Protein AF-A0A3C1Z724-F1 (afdb_monomer_lite)

Radius of gyration: 20.48 Å; chains: 1; bounding box: 39×48×52 Å

Secondary structure (DSSP, 8-state):
-------------PPPPP------PPP---S--S--PPPEEPPP-----------HHHHHHHHHHHHHHHHHHHHHHHHTT-PPPTTEEEEPSEEEEES-TTS-GGG---EEEEE--EEEESSPPPHHHHHHHHHTTSSPPPS--HHHH-GGGTT--

Foldseek 3Di:
DDFDDDDDDDDDDDDDDDDDDDDDDDDPDPDDPDPQDKDKDADDDDDDPDDDPQDPVNVVVVVVVLVVQQVVQQVVCVVVVHDADPQKGKDAWDKDFFFGVPDDPVRDDTGIITIHIHIDGPDDQFLLNVVVCVVVVNDPDDPDCPLNVDPVRRRPD

pLDDT: mean 73.16, std 24.25, range [30.58, 97.56]

Sequence (157 aa):
MARTSVRIETIRISEPAAIASQSAATPRIAETLRDGQPSVARAPAPLLRSNEAAGEEAIDRVNAQLQADQQEAMKRLLDQGLTAPTGMVLIPAGEFLMGMEDGLPDARPQHRLYLSAYWIDQLGVTNGQYRACVDGGSCLPPKVRVAFDDPQLEQRP

Structure (mmCIF, N/CA/C/O backbone):
data_AF-A0A3C1Z724-F1
#
_entry.id   AF-A0A3C1Z724-F1
#
loop_
_atom_site.group_PDB
_atom_site.id
_atom_site.type_symbol
_atom_site.label_atom_id
_atom_site.label_alt_id
_atom_site.label_comp_id
_atom_site.label_asym_id
_atom_site.label_entity_id
_atom_site.label_seq_id
_atom_site.pdbx_PDB_ins_code
_atom_site.Cartn_x
_atom_site.Cartn_y
_atom_site.Cartn_z
_atom_site.occupancy
_atom_site.B_iso_or_equiv
_atom_site.auth_seq_id
_atom_site.auth_comp_id
_atom_site.auth_asym_id
_atom_site.auth_atom_id
_atom_site.pdbx_PDB_model_num
ATOM 1 N N . MET A 1 1 ? 7.170 21.548 26.707 1.00 40.53 1 MET A N 1
ATOM 2 C CA . MET A 1 1 ? 6.603 21.329 25.359 1.00 40.53 1 MET A CA 1
ATOM 3 C C . MET A 1 1 ? 7.359 20.166 24.748 1.00 40.53 1 MET A C 1
ATOM 5 O O . MET A 1 1 ? 8.548 20.317 24.512 1.00 40.53 1 MET A O 1
ATOM 9 N N . ALA A 1 2 ? 6.731 19.003 24.595 1.00 35.31 2 ALA A N 1
ATOM 10 C CA . ALA A 1 2 ? 7.375 17.823 24.021 1.00 35.31 2 ALA A CA 1
ATOM 11 C C . ALA A 1 2 ? 6.496 17.295 22.882 1.00 35.31 2 ALA A C 1
ATOM 13 O O . ALA A 1 2 ? 5.287 17.145 23.051 1.00 35.31 2 ALA A O 1
ATOM 14 N N . ARG A 1 3 ? 7.104 17.117 21.706 1.00 37.25 3 ARG A N 1
ATOM 15 C CA . ARG A 1 3 ? 6.475 16.599 20.486 1.00 37.25 3 ARG A CA 1
ATOM 16 C C . ARG A 1 3 ? 6.374 15.077 20.594 1.00 37.25 3 ARG A C 1
ATOM 18 O O . ARG A 1 3 ? 7.321 14.447 21.052 1.00 37.25 3 ARG A O 1
ATOM 25 N N . THR A 1 4 ? 5.226 14.514 20.223 1.00 40.19 4 THR A N 1
ATOM 26 C CA . THR A 1 4 ? 4.980 13.063 20.253 1.00 40.19 4 THR A CA 1
ATOM 27 C C . THR A 1 4 ? 5.006 12.545 18.823 1.00 40.19 4 THR A C 1
ATOM 29 O O . THR A 1 4 ? 4.146 12.908 18.025 1.00 40.19 4 THR A O 1
ATOM 32 N N . SER A 1 5 ? 5.996 11.720 18.504 1.00 34.41 5 SER A N 1
ATOM 33 C CA . SER A 1 5 ? 6.146 11.043 17.219 1.00 34.41 5 SER A CA 1
ATOM 34 C C . SER A 1 5 ? 5.880 9.547 17.404 1.00 34.41 5 SER A C 1
ATOM 36 O O . SER A 1 5 ? 6.401 8.918 18.323 1.00 34.41 5 SER A O 1
ATOM 38 N N . VAL A 1 6 ? 5.023 8.976 16.553 1.00 38.56 6 VAL A N 1
ATOM 39 C CA . VAL A 1 6 ? 4.758 7.530 16.506 1.00 38.56 6 VAL A CA 1
ATOM 40 C C . VAL A 1 6 ? 5.748 6.917 15.522 1.00 38.56 6 VAL A C 1
ATOM 42 O O . VAL A 1 6 ? 5.780 7.299 14.353 1.00 38.56 6 VAL A O 1
ATOM 45 N N . ARG A 1 7 ? 6.578 5.986 15.995 1.00 33.19 7 ARG A N 1
ATOM 46 C CA . ARG A 1 7 ? 7.565 5.276 15.177 1.00 33.19 7 ARG A CA 1
ATOM 47 C C . ARG A 1 7 ? 6.968 3.942 14.737 1.00 33.19 7 ARG A C 1
ATOM 49 O O . ARG A 1 7 ? 6.769 3.054 15.556 1.00 33.19 7 ARG A O 1
ATOM 56 N N . ILE A 1 8 ? 6.667 3.819 13.447 1.00 44.88 8 ILE A N 1
ATOM 57 C CA . ILE A 1 8 ? 6.291 2.544 12.827 1.00 44.88 8 ILE A CA 1
ATOM 58 C C . ILE A 1 8 ? 7.598 1.803 12.530 1.00 44.88 8 ILE A C 1
ATOM 60 O O . ILE A 1 8 ? 8.339 2.202 11.633 1.00 44.88 8 ILE A O 1
ATOM 64 N N . GLU A 1 9 ? 7.921 0.770 13.307 1.00 37.50 9 GLU A N 1
ATOM 65 C CA . GLU A 1 9 ? 9.072 -0.086 13.014 1.00 37.50 9 GLU A CA 1
ATOM 66 C C . GLU A 1 9 ? 8.684 -1.210 12.055 1.00 37.50 9 GLU A C 1
ATOM 68 O O . GLU A 1 9 ? 7.660 -1.874 12.204 1.00 37.50 9 GLU A O 1
ATOM 73 N N . THR A 1 10 ? 9.519 -1.416 11.039 1.00 37.16 10 THR A N 1
ATOM 74 C CA . THR A 1 10 ? 9.351 -2.484 10.057 1.00 37.16 10 THR A CA 1
ATOM 75 C C . THR A 1 10 ? 9.704 -3.824 10.703 1.00 37.16 10 THR A C 1
ATOM 77 O O . THR A 1 10 ? 10.863 -4.067 11.040 1.00 37.16 10 THR A O 1
ATOM 80 N N . ILE A 1 11 ? 8.721 -4.712 10.857 1.00 51.97 11 ILE A N 1
ATOM 81 C CA . ILE A 1 11 ? 8.958 -6.091 11.294 1.00 51.97 11 ILE A CA 1
ATOM 82 C C . ILE A 1 11 ? 9.727 -6.811 10.178 1.00 51.97 11 ILE A C 1
ATOM 84 O O . ILE A 1 11 ? 9.226 -6.962 9.065 1.00 51.97 11 ILE A O 1
ATOM 88 N N . ARG A 1 12 ? 10.958 -7.256 10.459 1.00 37.34 12 ARG A N 1
ATOM 89 C CA . ARG A 1 12 ? 11.687 -8.164 9.564 1.00 37.34 12 ARG A CA 1
ATOM 90 C C . ARG A 1 12 ? 11.139 -9.574 9.747 1.00 37.34 12 ARG A C 1
ATOM 92 O O . ARG A 1 12 ? 11.378 -10.200 10.774 1.00 37.34 12 ARG A O 1
ATOM 99 N N . ILE A 1 13 ? 10.426 -10.066 8.742 1.00 47.59 13 ILE A N 1
ATOM 100 C CA . ILE A 1 13 ? 10.008 -11.464 8.662 1.00 47.59 13 ILE A CA 1
ATOM 101 C C . ILE A 1 13 ? 11.229 -12.276 8.212 1.00 47.59 13 ILE A C 1
ATOM 103 O O . ILE A 1 13 ? 11.732 -12.081 7.109 1.00 47.59 13 ILE A O 1
ATOM 107 N N . SER A 1 14 ? 11.745 -13.152 9.073 1.00 39.09 14 SER A N 1
ATOM 108 C CA . SER A 1 14 ? 12.730 -14.167 8.685 1.00 39.09 14 SER A CA 1
ATOM 109 C C . SER A 1 14 ? 12.034 -15.298 7.925 1.00 39.09 14 SER A C 1
ATOM 111 O O . SER A 1 14 ? 11.089 -15.897 8.437 1.00 39.09 14 SER A O 1
ATOM 113 N N . GLU A 1 15 ? 12.504 -15.570 6.707 1.00 42.44 15 GLU A N 1
ATOM 114 C CA . GLU A 1 15 ? 11.976 -16.599 5.806 1.00 42.44 15 GLU A CA 1
ATOM 115 C C . GLU A 1 15 ? 12.121 -18.009 6.407 1.00 42.44 15 GLU A C 1
ATOM 117 O O . GLU A 1 15 ? 13.225 -18.390 6.810 1.00 42.44 15 GLU A O 1
ATOM 122 N N . PRO A 1 16 ? 11.065 -18.842 6.431 1.00 41.06 16 PRO A N 1
ATOM 123 C CA . PRO A 1 16 ? 11.260 -20.280 6.469 1.00 41.06 16 PRO A CA 1
ATOM 124 C C . PRO A 1 16 ? 11.687 -20.776 5.080 1.00 41.06 16 PRO A C 1
ATOM 126 O O . PRO A 1 16 ? 11.215 -20.300 4.047 1.00 41.06 16 PRO A O 1
ATOM 129 N N . ALA A 1 17 ? 12.605 -21.742 5.084 1.00 35.16 17 ALA A N 1
ATOM 130 C CA . ALA A 1 17 ? 13.242 -22.313 3.906 1.00 35.16 17 ALA A CA 1
ATOM 131 C C . ALA A 1 17 ? 12.247 -22.779 2.826 1.00 35.16 17 ALA A C 1
ATOM 133 O O . ALA A 1 17 ? 11.209 -23.377 3.111 1.00 35.16 17 ALA A O 1
ATOM 134 N N . ALA A 1 18 ? 12.638 -22.517 1.577 1.00 37.75 18 ALA A N 1
ATOM 135 C CA . ALA A 1 18 ? 11.911 -22.804 0.351 1.00 37.75 18 ALA A CA 1
ATOM 136 C C . ALA A 1 18 ? 11.339 -24.230 0.289 1.00 37.75 18 ALA A C 1
ATOM 138 O O . ALA A 1 18 ? 12.070 -25.217 0.386 1.00 37.75 18 ALA A O 1
ATOM 139 N N . ILE A 1 19 ? 10.037 -24.326 0.013 1.00 31.75 19 ILE A N 1
ATOM 140 C CA . ILE A 1 19 ? 9.411 -25.543 -0.504 1.00 31.75 19 ILE A CA 1
ATOM 141 C C . ILE A 1 19 ? 9.059 -25.278 -1.966 1.00 31.75 19 ILE A C 1
ATOM 143 O O . ILE A 1 19 ? 8.262 -24.401 -2.290 1.00 31.75 19 ILE A O 1
ATOM 147 N N . ALA A 1 20 ? 9.694 -26.038 -2.852 1.00 38.75 20 ALA A N 1
ATOM 148 C CA . ALA A 1 20 ? 9.428 -26.034 -4.279 1.00 38.75 20 ALA A CA 1
ATOM 149 C C . ALA A 1 20 ? 8.082 -26.702 -4.588 1.00 38.75 20 ALA A C 1
ATOM 151 O O . ALA A 1 20 ? 7.863 -27.827 -4.137 1.00 38.75 20 ALA A O 1
ATOM 152 N N . SER A 1 21 ? 7.244 -26.090 -5.436 1.00 37.88 21 SER A N 1
ATOM 153 C CA . SER A 1 21 ? 6.584 -26.800 -6.547 1.00 37.88 21 SER A CA 1
ATOM 154 C C . SER A 1 21 ? 5.550 -25.983 -7.332 1.00 37.88 21 SER A C 1
ATOM 156 O O . SER A 1 21 ? 4.609 -25.438 -6.774 1.00 37.88 21 SER A O 1
ATOM 158 N N . GLN A 1 22 ? 5.690 -26.136 -8.652 1.00 34.94 22 GLN A N 1
ATOM 159 C CA . GLN A 1 22 ? 4.655 -26.413 -9.656 1.00 34.94 22 GLN A CA 1
ATOM 160 C C . GLN A 1 22 ? 3.858 -25.260 -10.289 1.00 34.94 22 GLN A C 1
ATOM 162 O O . GLN A 1 22 ? 3.023 -24.591 -9.694 1.00 34.94 22 GLN A O 1
ATOM 167 N N . SER A 1 23 ? 4.117 -25.154 -11.596 1.00 45.81 23 SER A N 1
ATOM 168 C CA . SER A 1 23 ? 3.351 -24.480 -12.638 1.00 45.81 23 SER A CA 1
ATOM 169 C C . SER A 1 23 ? 1.885 -24.921 -12.638 1.00 45.81 23 SER A C 1
ATOM 171 O O . SER A 1 23 ? 1.591 -26.109 -12.775 1.00 45.81 23 SER A O 1
ATOM 173 N N . ALA A 1 24 ? 0.975 -23.954 -12.540 1.00 33.22 24 ALA A N 1
ATOM 174 C CA . ALA A 1 24 ? -0.438 -24.128 -12.840 1.00 33.22 24 ALA A CA 1
ATOM 175 C C . ALA A 1 24 ? -0.920 -22.954 -13.703 1.00 33.22 24 ALA A C 1
ATOM 177 O O . ALA A 1 24 ? -0.597 -21.794 -13.451 1.00 33.22 24 ALA A O 1
ATOM 178 N N . ALA A 1 25 ? -1.651 -23.298 -14.761 1.00 33.75 25 ALA A N 1
ATOM 179 C CA . ALA A 1 25 ? -2.102 -22.413 -15.820 1.00 33.75 25 ALA A CA 1
ATOM 180 C C . ALA A 1 25 ? -3.043 -21.292 -15.339 1.00 33.75 25 ALA A C 1
ATOM 182 O O . ALA A 1 25 ? -3.886 -21.482 -14.465 1.00 33.75 25 ALA A O 1
ATOM 183 N N . THR A 1 26 ? -2.918 -20.138 -15.993 1.00 32.06 26 THR A N 1
ATOM 184 C CA . THR A 1 26 ? -3.688 -18.906 -15.790 1.00 32.06 26 THR A CA 1
ATOM 185 C C . THR A 1 26 ? -5.188 -19.088 -16.062 1.00 32.06 26 THR A C 1
ATOM 187 O O . THR A 1 26 ? -5.553 -19.385 -17.205 1.00 32.06 26 THR A O 1
ATOM 190 N N . PRO A 1 27 ? -6.098 -18.805 -15.110 1.00 34.25 27 PRO A N 1
ATOM 191 C CA . PRO A 1 27 ? -7.471 -18.487 -15.458 1.00 34.25 27 PRO A CA 1
ATOM 192 C C . PRO A 1 27 ? -7.560 -16.999 -15.828 1.00 34.25 27 PRO A C 1
ATOM 194 O O . PRO A 1 27 ? -7.032 -16.131 -15.132 1.00 34.25 27 PRO A O 1
ATOM 197 N N . ARG A 1 28 ? -8.229 -16.692 -16.946 1.00 40.28 28 ARG A N 1
ATOM 198 C CA . ARG A 1 28 ? -8.588 -15.314 -17.310 1.00 40.28 28 ARG A CA 1
ATOM 199 C C . ARG A 1 28 ? -9.547 -14.774 -16.253 1.00 40.28 28 ARG A C 1
ATOM 201 O O . ARG A 1 28 ? -10.687 -15.224 -16.176 1.00 40.28 28 ARG A O 1
ATOM 208 N N . ILE A 1 29 ? -9.083 -13.819 -15.457 1.00 38.69 29 ILE A N 1
ATOM 209 C CA . ILE A 1 29 ? -9.928 -13.087 -14.518 1.00 38.69 29 ILE A CA 1
ATOM 210 C C . ILE A 1 29 ? -10.689 -12.042 -15.335 1.00 38.69 29 ILE A C 1
ATOM 212 O O . ILE A 1 29 ? -10.088 -11.169 -15.960 1.00 38.69 29 ILE A O 1
ATOM 216 N N . ALA A 1 30 ? -12.011 -12.196 -15.386 1.00 30.58 30 ALA A N 1
ATOM 217 C CA . ALA A 1 30 ? -12.916 -11.222 -15.970 1.00 30.58 30 ALA A CA 1
ATOM 218 C C . ALA A 1 30 ? -12.803 -9.880 -15.229 1.00 30.58 30 ALA A C 1
ATOM 220 O O . ALA A 1 30 ? -12.649 -9.830 -14.009 1.00 30.58 30 ALA A O 1
ATOM 221 N N . GLU A 1 31 ? -12.875 -8.795 -15.995 1.00 38.56 31 GLU A N 1
ATOM 222 C CA . GLU A 1 31 ? -12.875 -7.411 -15.532 1.00 38.56 31 GLU A CA 1
ATOM 223 C C . GLU A 1 31 ? -13.993 -7.168 -14.504 1.00 38.56 31 GLU A C 1
ATOM 225 O O . GLU A 1 31 ? -15.157 -7.016 -14.868 1.00 38.56 31 GLU A O 1
ATOM 230 N N . THR A 1 32 ? -13.684 -7.129 -13.204 1.00 36.28 32 THR A N 1
ATOM 231 C CA . THR A 1 32 ? -14.628 -6.587 -12.199 1.00 36.28 32 THR A CA 1
ATOM 232 C C . THR A 1 32 ? -13.954 -5.993 -10.960 1.00 36.28 32 THR A C 1
ATOM 234 O O . THR A 1 32 ? -14.493 -6.048 -9.861 1.00 36.28 32 THR A O 1
ATOM 237 N N . LEU A 1 33 ? -12.781 -5.372 -11.118 1.00 40.53 33 LEU A N 1
ATOM 238 C CA . LEU A 1 33 ? -12.122 -4.635 -10.034 1.00 40.53 33 LEU A CA 1
ATOM 239 C C . LEU A 1 33 ? -11.700 -3.243 -10.519 1.00 40.53 33 LEU A C 1
ATOM 241 O O . LEU A 1 33 ? -10.518 -2.969 -10.697 1.00 40.53 33 LEU A O 1
ATOM 245 N N . ARG A 1 34 ? -12.674 -2.373 -10.817 1.00 35.03 34 ARG A N 1
ATOM 246 C CA . ARG A 1 34 ? -12.398 -0.965 -11.165 1.00 35.03 34 ARG A CA 1
ATOM 247 C C . ARG A 1 34 ? -12.815 0.057 -10.103 1.00 35.03 34 ARG A C 1
ATOM 249 O O . ARG A 1 34 ? -12.324 1.172 -10.176 1.00 35.03 34 ARG A O 1
ATOM 256 N N . ASP A 1 35 ? -13.559 -0.325 -9.064 1.00 37.38 35 ASP A N 1
ATOM 257 C CA . ASP A 1 35 ? -14.076 0.634 -8.068 1.00 37.38 35 ASP A CA 1
ATOM 258 C C . ASP A 1 35 ? -13.634 0.325 -6.624 1.00 37.38 35 ASP A C 1
ATOM 260 O O . ASP A 1 35 ? -14.415 0.395 -5.680 1.00 37.38 35 ASP A O 1
ATOM 264 N N . GLY A 1 36 ? -12.366 -0.046 -6.436 1.00 39.94 36 GLY A N 1
ATOM 265 C CA . GLY A 1 36 ? -11.787 -0.362 -5.121 1.00 39.94 36 GLY A CA 1
ATOM 266 C C . GLY A 1 36 ? -11.014 0.786 -4.468 1.00 39.94 36 GLY A C 1
ATOM 267 O O . GLY A 1 36 ? -10.120 0.525 -3.666 1.00 39.94 36 GLY A O 1
ATOM 268 N N . GLN A 1 37 ? -11.259 2.043 -4.846 1.00 40.06 37 GLN A N 1
ATOM 269 C CA . GLN A 1 37 ? -10.496 3.154 -4.281 1.00 40.06 37 GLN A CA 1
ATOM 270 C C . GLN A 1 37 ? -10.934 3.382 -2.823 1.00 40.06 37 GLN A C 1
ATOM 272 O O . GLN A 1 37 ? -12.133 3.543 -2.577 1.00 40.06 37 GLN A O 1
ATOM 277 N N . PRO A 1 38 ? -10.010 3.378 -1.844 1.00 49.25 38 PRO A N 1
ATOM 278 C CA . PRO A 1 38 ? -10.367 3.571 -0.446 1.00 49.25 38 PRO A CA 1
ATOM 279 C C . PRO A 1 38 ? -11.063 4.924 -0.286 1.00 49.25 38 PRO A C 1
ATOM 281 O O . PRO A 1 38 ? -10.506 5.971 -0.622 1.00 49.25 38 PRO A O 1
ATOM 284 N N . SER A 1 39 ? -12.302 4.900 0.205 1.00 54.91 39 SER A N 1
ATOM 285 C CA . SER A 1 39 ? -13.021 6.126 0.527 1.00 54.91 39 SER A CA 1
ATOM 286 C C . SER A 1 39 ? -12.360 6.754 1.747 1.00 54.91 39 SER A C 1
ATOM 288 O O . SER A 1 39 ? -12.309 6.153 2.823 1.00 54.91 39 SER A O 1
ATOM 290 N N . VAL A 1 40 ? -11.825 7.957 1.558 1.00 54.69 40 VAL A N 1
ATOM 291 C CA . VAL A 1 40 ? -11.276 8.771 2.638 1.00 54.69 40 VAL A CA 1
ATOM 292 C C . VAL A 1 40 ? -12.368 9.737 3.066 1.00 54.69 40 VAL A C 1
ATOM 294 O O . VAL A 1 40 ? -12.686 10.687 2.350 1.00 54.69 40 VAL A O 1
ATOM 297 N N . ALA A 1 41 ? -12.947 9.501 4.238 1.00 61.91 41 ALA A N 1
ATOM 298 C CA . ALA A 1 41 ? -13.865 10.447 4.853 1.00 61.91 41 ALA A CA 1
ATOM 299 C C . ALA A 1 41 ? -13.149 11.196 5.977 1.00 61.91 41 ALA A C 1
ATOM 301 O O . ALA A 1 41 ? -12.364 10.627 6.745 1.00 61.91 41 ALA A O 1
ATOM 302 N N . ARG A 1 42 ? -13.454 12.490 6.115 1.00 51.78 42 ARG A N 1
ATOM 303 C CA . ARG A 1 42 ? -13.106 13.214 7.336 1.00 51.78 42 ARG A CA 1
ATOM 304 C C . ARG A 1 42 ? -13.924 12.596 8.465 1.00 51.78 42 ARG A C 1
ATOM 306 O O . ARG A 1 42 ? -15.151 12.564 8.379 1.00 51.78 42 ARG A O 1
ATOM 313 N N . ALA A 1 43 ? -13.244 12.090 9.488 1.00 45.06 43 ALA A N 1
ATOM 314 C CA . ALA A 1 43 ? -13.910 11.479 10.625 1.00 45.06 43 ALA A CA 1
ATOM 315 C C . ALA A 1 43 ? -14.926 12.460 11.252 1.00 45.06 43 ALA A C 1
ATOM 317 O O . ALA A 1 43 ? -14.632 13.663 11.343 1.00 45.06 43 ALA A O 1
ATOM 318 N N . PRO A 1 44 ? -16.114 11.994 11.683 1.00 43.34 44 PRO A N 1
ATOM 319 C CA . PRO A 1 44 ? -16.972 12.790 12.553 1.00 43.34 44 PRO A CA 1
ATOM 320 C C . PRO A 1 44 ? -16.185 13.162 13.818 1.00 43.34 44 PRO A C 1
ATOM 322 O O . PRO A 1 44 ? -15.418 12.350 14.323 1.00 43.34 44 PRO A O 1
ATOM 325 N N . ALA A 1 45 ? -16.335 14.398 14.306 1.00 35.34 45 ALA A N 1
ATOM 326 C CA . ALA A 1 45 ? -15.554 14.911 15.434 1.00 35.34 45 ALA A CA 1
ATOM 327 C C . ALA A 1 45 ? -15.664 13.975 16.660 1.00 35.34 45 ALA A C 1
ATOM 329 O O . ALA A 1 45 ? -16.755 13.868 17.228 1.00 35.34 45 ALA A O 1
ATOM 330 N N . PRO A 1 46 ? -14.577 13.310 17.097 1.00 46.09 46 PRO A N 1
ATOM 331 C CA . PRO A 1 46 ? -14.649 12.423 18.245 1.00 46.09 46 PRO A CA 1
ATOM 332 C C . PRO A 1 46 ? -14.646 13.241 19.536 1.00 46.09 46 PRO A C 1
ATOM 334 O O . PRO A 1 46 ? -13.877 14.195 19.689 1.00 46.09 46 PRO A O 1
ATOM 337 N N . LEU A 1 47 ? -15.485 12.840 20.492 1.00 37.53 47 LEU A N 1
ATOM 338 C CA . LEU A 1 47 ? -15.406 13.310 21.871 1.00 37.53 47 LEU A CA 1
ATOM 339 C C . LEU A 1 47 ? -14.037 12.924 22.443 1.00 37.53 47 LEU A C 1
ATOM 341 O O . LEU A 1 47 ? -13.659 11.753 22.413 1.00 37.53 47 LEU A O 1
ATOM 345 N N . LEU A 1 48 ? -13.311 13.919 22.960 1.00 34.28 48 LEU A N 1
ATOM 346 C CA . LEU A 1 48 ? -12.056 13.757 23.692 1.00 34.28 48 LEU A CA 1
ATOM 347 C C . LEU A 1 48 ? -12.177 12.619 24.718 1.00 34.28 48 LEU A C 1
ATOM 349 O O . LEU A 1 48 ? -12.779 12.798 25.775 1.00 34.28 48 LEU A O 1
ATOM 353 N N . ARG A 1 49 ? -11.569 11.461 24.441 1.00 40.88 49 ARG A N 1
ATOM 354 C CA . ARG A 1 49 ? -11.177 10.538 25.507 1.00 40.88 49 ARG A CA 1
ATOM 355 C C . ARG A 1 49 ? -9.804 10.972 25.996 1.00 40.88 49 ARG A C 1
ATOM 357 O O . ARG A 1 49 ? -8.848 11.052 25.230 1.00 40.88 49 ARG A O 1
ATOM 364 N N . SER A 1 50 ? -9.790 11.371 27.259 1.00 39.00 50 SER A N 1
ATOM 365 C CA . SER A 1 50 ? -8.680 11.973 27.977 1.00 39.00 50 SER A CA 1
ATOM 366 C C . SER A 1 50 ? -7.442 11.083 28.009 1.00 39.00 50 SER A C 1
ATOM 368 O O . SER A 1 50 ? -7.526 9.890 28.279 1.00 39.00 50 SER A O 1
ATOM 370 N N . ASN A 1 51 ? -6.315 11.752 27.777 1.00 54.66 51 ASN A N 1
ATOM 371 C CA . ASN A 1 51 ? -4.937 11.370 28.050 1.00 54.66 51 ASN A CA 1
ATOM 372 C C . ASN A 1 51 ? -4.758 10.404 29.230 1.00 54.66 51 ASN A C 1
ATOM 374 O O . ASN A 1 51 ? -4.946 10.797 30.380 1.00 54.66 51 ASN A O 1
ATOM 378 N N . GLU A 1 52 ? -4.213 9.229 28.943 1.00 45.44 52 GLU A N 1
ATOM 379 C CA 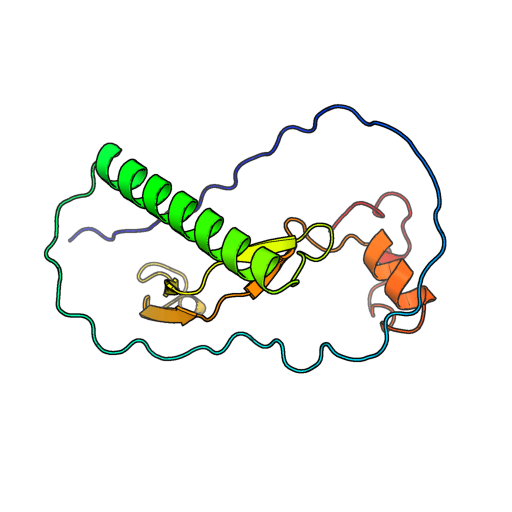. GLU A 1 52 ? -3.253 8.575 29.826 1.00 45.44 52 GLU A CA 1
ATOM 380 C C . GLU A 1 52 ? -1.987 8.333 29.003 1.00 45.44 52 GLU A C 1
ATOM 382 O O . GLU A 1 52 ? -2.065 7.957 27.831 1.00 45.44 52 GLU A O 1
ATOM 387 N N . ALA A 1 53 ? -0.819 8.631 29.577 1.00 46.62 53 ALA A N 1
ATOM 388 C CA . ALA A 1 53 ? 0.454 8.285 28.965 1.00 46.62 53 ALA A CA 1
ATOM 389 C C . ALA A 1 53 ? 0.473 6.765 28.798 1.00 46.62 53 ALA A C 1
ATOM 391 O O . ALA A 1 53 ? 0.543 6.033 29.784 1.00 46.62 53 ALA A O 1
ATOM 392 N N . ALA A 1 54 ? 0.328 6.297 27.562 1.00 55.06 54 ALA A N 1
ATOM 393 C CA . ALA A 1 54 ? 0.336 4.880 27.282 1.00 55.06 54 ALA A CA 1
ATOM 394 C C . ALA A 1 54 ? 1.756 4.361 27.542 1.00 55.06 54 ALA A C 1
ATOM 396 O O . ALA A 1 54 ? 2.642 4.525 26.708 1.00 55.06 54 ALA A O 1
ATOM 397 N N . GLY A 1 55 ? 1.989 3.788 28.725 1.00 61.31 55 GLY A N 1
ATOM 398 C CA . GLY A 1 55 ? 3.156 2.938 28.947 1.00 61.31 55 GLY A CA 1
ATOM 399 C C . GLY A 1 55 ? 3.157 1.777 27.947 1.00 61.31 55 GLY A C 1
ATOM 400 O O . GLY A 1 55 ? 2.136 1.528 27.305 1.00 61.31 55 GLY A O 1
ATOM 401 N N . GLU A 1 56 ? 4.275 1.060 27.834 1.00 71.88 56 GLU A N 1
ATOM 402 C CA . GLU A 1 56 ? 4.433 -0.131 26.973 1.00 71.88 56 GLU A CA 1
ATOM 403 C C . GLU A 1 56 ? 3.170 -1.023 26.982 1.00 71.88 56 GLU A C 1
ATOM 405 O O . GLU A 1 56 ? 2.596 -1.330 25.945 1.00 71.88 56 GLU A O 1
ATOM 410 N N . GLU A 1 57 ? 2.617 -1.280 28.172 1.00 77.44 57 GLU A N 1
ATOM 411 C CA . GLU A 1 57 ? 1.418 -2.100 28.386 1.00 77.44 57 GLU A CA 1
ATOM 412 C C . GLU A 1 57 ? 0.123 -1.528 27.771 1.00 77.44 57 GLU A C 1
ATOM 414 O O . GLU A 1 57 ? -0.793 -2.258 27.393 1.00 77.44 57 GLU A O 1
ATOM 419 N N . ALA A 1 58 ? -0.013 -0.207 27.678 1.00 75.88 58 ALA A N 1
ATOM 420 C CA . ALA A 1 58 ? -1.141 0.413 26.992 1.00 75.88 58 ALA A CA 1
ATOM 421 C C . ALA A 1 58 ? -0.969 0.365 25.466 1.00 75.88 58 ALA A C 1
ATOM 423 O O . ALA A 1 58 ? -1.963 0.178 24.766 1.00 75.88 58 ALA A O 1
ATOM 424 N N . ILE A 1 59 ? 0.265 0.465 24.959 1.00 75.00 59 ILE A N 1
ATOM 425 C CA . ILE A 1 59 ? 0.565 0.248 23.535 1.00 75.00 59 ILE A CA 1
ATOM 426 C C . ILE A 1 59 ? 0.257 -1.205 23.163 1.00 75.00 59 ILE A C 1
ATOM 428 O O . ILE A 1 59 ? -0.462 -1.444 22.195 1.00 75.00 59 ILE A O 1
ATOM 432 N N . ASP A 1 60 ? 0.701 -2.162 23.974 1.00 81.44 60 ASP A N 1
ATOM 433 C CA . ASP A 1 60 ? 0.450 -3.587 23.760 1.00 81.44 60 ASP A CA 1
ATOM 434 C C . ASP A 1 60 ? -1.042 -3.919 23.772 1.00 81.44 60 ASP A C 1
ATOM 436 O O . ASP A 1 60 ? -1.520 -4.640 22.897 1.00 81.44 60 ASP A O 1
ATOM 440 N N . ARG A 1 61 ? -1.813 -3.349 24.708 1.00 81.94 61 ARG A N 1
ATOM 441 C CA . ARG A 1 61 ? -3.275 -3.524 24.737 1.00 81.94 61 ARG A CA 1
ATOM 442 C C . ARG A 1 61 ? -3.951 -2.970 23.486 1.00 81.94 61 ARG A C 1
ATOM 444 O O . ARG A 1 61 ? -4.842 -3.622 22.946 1.00 81.94 61 ARG A O 1
ATOM 451 N N . VAL A 1 62 ? -3.531 -1.796 23.015 1.00 80.81 62 VAL A N 1
ATOM 452 C CA . VAL A 1 62 ? -4.055 -1.214 21.771 1.00 80.81 62 VAL A CA 1
ATOM 453 C C . VAL A 1 62 ? -3.677 -2.082 20.570 1.00 80.81 62 VAL A C 1
ATOM 455 O O . VAL A 1 62 ? -4.539 -2.382 19.750 1.00 80.81 62 VAL A O 1
ATOM 458 N N . ASN A 1 63 ? -2.433 -2.554 20.489 1.00 80.50 63 ASN A N 1
ATOM 459 C CA . ASN A 1 63 ? -1.977 -3.434 19.413 1.00 80.50 63 ASN A CA 1
ATOM 460 C C . ASN A 1 63 ? -2.728 -4.773 19.406 1.00 80.50 63 ASN A C 1
ATOM 462 O O . ASN A 1 63 ? -3.157 -5.227 18.347 1.00 80.50 63 ASN A O 1
ATOM 466 N N . ALA A 1 64 ? -2.938 -5.383 20.574 1.00 85.88 64 ALA A N 1
ATOM 467 C CA . ALA A 1 64 ? -3.712 -6.613 20.711 1.00 85.88 64 ALA A CA 1
ATOM 468 C C . ALA A 1 64 ? -5.172 -6.417 20.273 1.00 85.88 64 ALA A C 1
ATOM 470 O O . ALA A 1 64 ? -5.716 -7.258 19.557 1.00 85.88 64 ALA A O 1
ATOM 471 N N . GLN A 1 65 ? -5.791 -5.289 20.642 1.00 83.81 65 GLN A N 1
ATOM 472 C CA . GLN A 1 65 ? -7.137 -4.946 20.181 1.00 83.81 65 GLN A CA 1
ATOM 473 C C . GLN A 1 65 ? -7.182 -4.777 18.658 1.00 83.81 65 GLN A C 1
ATOM 475 O O . GLN A 1 65 ? -8.046 -5.358 18.009 1.00 83.81 65 GLN A O 1
ATOM 480 N N . LEU A 1 66 ? -6.221 -4.057 18.072 1.00 81.38 66 LEU A N 1
ATOM 481 C CA . LEU A 1 66 ? -6.135 -3.876 16.620 1.00 81.38 66 LEU A CA 1
ATOM 482 C C . LEU A 1 66 ? -5.987 -5.213 15.886 1.00 81.38 66 LEU A C 1
ATOM 484 O O . LEU A 1 66 ? -6.623 -5.420 14.855 1.00 81.38 66 LEU A O 1
ATOM 488 N N . GLN A 1 67 ? -5.185 -6.139 16.416 1.00 83.69 67 GLN A N 1
ATOM 489 C CA . GLN A 1 67 ? -5.050 -7.482 15.850 1.00 83.69 67 GLN A CA 1
ATOM 490 C C . GLN A 1 67 ? -6.354 -8.285 15.940 1.00 83.69 67 GLN A C 1
ATOM 492 O O . GLN A 1 67 ? -6.707 -8.980 14.987 1.00 83.69 67 GLN A O 1
ATOM 497 N N . ALA A 1 68 ? -7.089 -8.185 17.049 1.00 87.31 68 ALA A N 1
ATOM 498 C CA . ALA A 1 68 ? -8.391 -8.832 17.188 1.00 87.31 68 ALA A CA 1
ATOM 499 C C . ALA A 1 68 ? -9.412 -8.266 16.183 1.00 87.31 68 ALA A C 1
ATOM 501 O O . ALA A 1 68 ? -10.080 -9.033 15.488 1.00 87.31 68 ALA A O 1
ATOM 502 N N . ASP A 1 69 ? -9.462 -6.940 16.030 1.00 84.56 69 ASP A N 1
ATOM 503 C CA . ASP A 1 69 ? -10.339 -6.261 15.070 1.00 84.56 69 ASP A CA 1
ATOM 504 C C . ASP A 1 69 ? -9.994 -6.656 13.622 1.00 84.56 69 ASP A C 1
ATOM 506 O O . ASP A 1 69 ? -10.883 -6.909 12.804 1.00 84.56 69 ASP A O 1
ATOM 510 N N . GLN A 1 70 ? -8.697 -6.780 13.309 1.00 82.81 70 GLN A N 1
ATOM 511 C CA . GLN A 1 70 ? -8.209 -7.292 12.025 1.00 82.81 70 GLN A CA 1
ATOM 512 C C . GLN A 1 70 ? -8.697 -8.718 11.750 1.00 82.81 70 GLN A C 1
ATOM 514 O O . GLN A 1 70 ? -9.193 -9.004 10.657 1.00 82.81 70 GLN A O 1
ATOM 519 N N . GLN A 1 71 ? -8.574 -9.615 12.732 1.00 85.88 71 GLN A N 1
ATOM 520 C CA . GLN A 1 71 ? -9.004 -11.009 12.602 1.00 85.88 71 GLN A CA 1
ATOM 521 C C . GLN A 1 71 ? -10.522 -11.128 12.439 1.00 85.88 71 GLN A C 1
ATOM 523 O O . GLN A 1 71 ? -10.993 -11.919 11.619 1.00 85.88 71 GLN A O 1
ATOM 528 N N . GLU A 1 72 ? -11.299 -10.331 13.173 1.00 89.50 72 GLU A N 1
ATOM 529 C CA . GL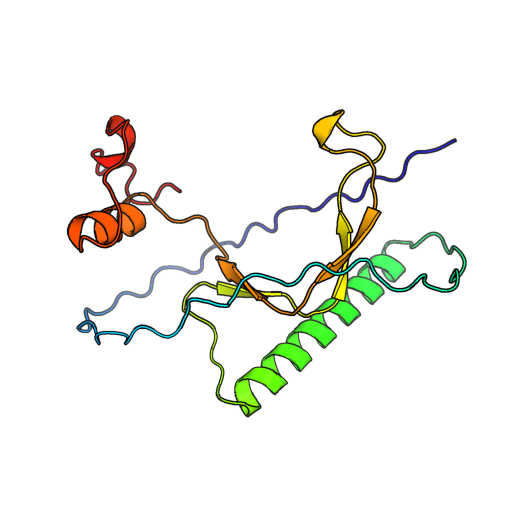U A 1 72 ? -12.754 -10.326 13.043 1.00 89.50 72 GLU A CA 1
ATOM 530 C C . GLU A 1 72 ? -13.199 -9.779 11.681 1.00 89.50 72 GLU A C 1
ATOM 532 O O . GLU A 1 72 ? -14.052 -10.383 11.025 1.00 89.50 72 GLU A O 1
ATOM 537 N N . ALA A 1 73 ? -12.596 -8.680 11.217 1.00 85.88 73 ALA A N 1
ATOM 538 C CA . ALA A 1 73 ? -12.872 -8.123 9.896 1.00 85.88 73 ALA A CA 1
ATOM 539 C C . ALA A 1 73 ? -12.559 -9.136 8.784 1.00 85.88 73 ALA A C 1
ATOM 541 O O . ALA A 1 73 ? -13.388 -9.354 7.900 1.00 85.88 73 ALA A O 1
ATOM 542 N N . MET A 1 74 ? -11.409 -9.811 8.869 1.00 85.00 74 MET A N 1
ATOM 543 C CA . MET A 1 74 ? -11.030 -10.884 7.948 1.00 85.00 74 MET A CA 1
ATOM 544 C C . MET A 1 74 ? -12.068 -12.006 7.932 1.00 85.00 74 MET A C 1
ATOM 546 O O . MET A 1 74 ? -12.535 -12.402 6.866 1.00 85.00 74 MET A O 1
ATOM 550 N N . LYS A 1 75 ? -12.464 -12.498 9.111 1.00 87.44 75 LYS A N 1
ATOM 551 C CA . LYS A 1 75 ? -13.462 -13.563 9.233 1.00 87.44 75 LY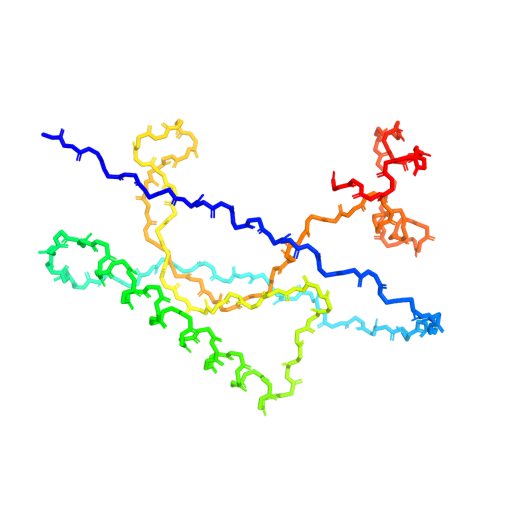S A CA 1
ATOM 552 C C . LYS A 1 75 ? -14.784 -13.170 8.569 1.00 87.44 75 LYS A C 1
ATOM 554 O O . LYS A 1 75 ? -15.320 -13.947 7.789 1.00 87.44 75 LYS A O 1
ATOM 559 N N . ARG A 1 76 ? -15.275 -11.951 8.819 1.00 89.06 76 ARG A N 1
ATOM 560 C CA . ARG A 1 76 ? -16.520 -11.450 8.212 1.00 89.06 76 ARG A CA 1
ATOM 561 C C . ARG A 1 76 ? -16.449 -11.402 6.685 1.00 89.06 76 ARG A C 1
ATOM 563 O O . ARG A 1 76 ? -17.437 -11.718 6.033 1.00 89.06 76 ARG A O 1
ATOM 570 N N . LEU A 1 77 ? -15.306 -11.019 6.113 1.00 86.56 77 LEU A N 1
ATOM 571 C CA . LEU A 1 77 ? -15.118 -11.010 4.658 1.00 86.56 77 LEU A CA 1
ATOM 572 C C . LEU A 1 77 ? -15.077 -12.429 4.082 1.00 86.56 77 LEU A C 1
ATOM 574 O O . LEU A 1 77 ? -15.714 -12.687 3.062 1.00 86.56 77 LEU A O 1
ATOM 578 N N . LEU A 1 78 ? -14.406 -13.361 4.763 1.00 86.62 78 LEU A N 1
ATOM 579 C CA . LEU A 1 78 ? -14.402 -14.774 4.374 1.00 86.62 78 LEU A CA 1
ATOM 580 C C . LEU A 1 78 ? -15.812 -15.376 4.415 1.00 86.62 78 LEU A C 1
ATOM 582 O O . LEU A 1 78 ? -16.201 -16.070 3.478 1.00 86.62 78 LEU A O 1
ATOM 586 N N . ASP A 1 79 ? -16.603 -15.049 5.439 1.00 90.06 79 ASP A N 1
ATOM 587 C CA . ASP A 1 79 ? -18.009 -15.463 5.552 1.00 90.06 79 ASP A CA 1
ATOM 588 C C . ASP A 1 79 ? -18.876 -14.890 4.408 1.00 90.06 79 ASP A C 1
ATOM 590 O O . ASP A 1 79 ? -19.885 -15.483 4.025 1.00 90.06 79 ASP A O 1
ATOM 594 N N . GLN A 1 80 ? -18.470 -13.759 3.818 1.00 88.31 80 GLN A N 1
ATOM 595 C CA . GLN A 1 80 ? -19.089 -13.146 2.634 1.00 88.31 80 GLN A CA 1
ATOM 596 C C . GLN A 1 80 ? -18.537 -13.687 1.302 1.00 88.31 80 GLN A C 1
ATOM 598 O O . GLN A 1 80 ? -18.952 -13.231 0.236 1.00 88.31 80 GLN A O 1
ATOM 603 N N . GLY A 1 81 ? -17.608 -14.647 1.337 1.00 87.19 81 GLY A N 1
ATOM 604 C CA . GLY A 1 81 ? -16.974 -15.222 0.149 1.00 87.19 81 GLY A CA 1
ATOM 605 C C . GLY A 1 81 ? -15.888 -14.343 -0.480 1.00 87.19 81 GLY A C 1
ATOM 606 O O . GLY A 1 81 ? -15.453 -14.621 -1.596 1.00 87.19 81 GLY A O 1
ATOM 607 N N . LEU A 1 82 ? -15.436 -13.293 0.211 1.00 86.19 82 LEU A N 1
ATOM 608 C CA . LEU A 1 82 ? -14.337 -12.439 -0.231 1.00 86.19 82 LEU A CA 1
ATOM 609 C C . LEU A 1 82 ? -13.012 -13.003 0.287 1.00 86.19 82 LEU A C 1
ATOM 611 O O . LEU A 1 82 ? -12.733 -12.986 1.485 1.00 86.19 82 LEU A O 1
ATOM 615 N N . THR A 1 83 ? -12.177 -13.491 -0.626 1.00 83.75 83 THR A N 1
ATOM 616 C CA . THR A 1 83 ? -10.843 -14.012 -0.307 1.00 83.75 83 THR A CA 1
ATOM 617 C C . THR A 1 83 ? -9.760 -12.981 -0.594 1.00 83.75 83 THR A C 1
ATOM 619 O O . THR A 1 83 ? -9.823 -12.274 -1.601 1.00 83.75 83 THR A O 1
ATOM 622 N N . ALA A 1 84 ? -8.734 -12.946 0.257 1.00 84.75 84 ALA A N 1
ATOM 623 C CA . ALA A 1 84 ? -7.542 -12.138 0.036 1.00 84.75 84 ALA A CA 1
ATOM 624 C C . ALA A 1 84 ? -6.894 -12.471 -1.320 1.00 84.75 84 ALA A C 1
ATOM 626 O O . ALA A 1 84 ? -6.659 -13.654 -1.598 1.00 84.75 84 ALA A O 1
ATOM 627 N N . PRO A 1 85 ? -6.538 -11.469 -2.141 1.00 89.06 85 PRO A N 1
ATOM 628 C CA . PRO A 1 85 ? -5.594 -11.686 -3.226 1.00 89.06 85 PRO A CA 1
ATOM 629 C C . PRO A 1 85 ? -4.271 -12.238 -2.679 1.00 89.06 85 PRO A C 1
ATOM 631 O O . PRO A 1 85 ? -3.842 -11.904 -1.570 1.00 89.06 85 PRO A O 1
ATOM 634 N N . THR A 1 86 ? -3.615 -13.103 -3.451 1.00 90.19 86 THR A N 1
ATOM 635 C CA . THR A 1 86 ? -2.344 -13.717 -3.050 1.00 90.19 86 THR A CA 1
ATOM 636 C C . THR A 1 86 ? -1.293 -12.646 -2.749 1.00 90.19 86 THR A C 1
ATOM 638 O O . THR A 1 86 ? -1.043 -11.782 -3.580 1.00 90.19 86 THR A O 1
ATOM 641 N N . GLY A 1 87 ? -0.658 -12.722 -1.575 1.00 90.94 87 GLY A N 1
ATOM 642 C CA . GLY A 1 87 ? 0.407 -11.792 -1.173 1.00 90.94 87 GLY A CA 1
ATOM 643 C C . GLY A 1 87 ? -0.068 -10.458 -0.582 1.00 90.94 87 GLY A C 1
ATOM 644 O O . GLY A 1 87 ? 0.770 -9.638 -0.211 1.00 90.94 87 GLY A O 1
ATOM 645 N N . MET A 1 88 ? -1.379 -10.250 -0.432 1.00 93.31 88 MET A N 1
ATOM 646 C CA . MET A 1 88 ? -1.944 -9.046 0.186 1.00 93.31 88 MET A CA 1
ATOM 647 C C . MET A 1 88 ? -2.390 -9.282 1.634 1.00 93.31 88 MET A C 1
ATOM 649 O O . MET A 1 88 ? -2.632 -10.414 2.059 1.00 93.31 88 MET A O 1
ATOM 653 N N . VAL A 1 89 ? -2.506 -8.200 2.404 1.00 90.62 89 VAL A N 1
ATOM 654 C CA . VAL A 1 89 ? -3.081 -8.174 3.760 1.00 90.62 89 VAL A CA 1
ATOM 655 C C . VAL A 1 89 ? -4.270 -7.233 3.827 1.00 90.62 89 VAL A C 1
ATOM 657 O O . VAL A 1 89 ? -4.311 -6.218 3.132 1.00 90.62 89 VAL A O 1
ATOM 660 N N . LEU A 1 90 ? -5.240 -7.582 4.672 1.00 89.12 90 LEU A N 1
ATOM 661 C CA . LEU A 1 90 ? -6.400 -6.744 4.937 1.00 89.12 90 LEU A CA 1
ATOM 662 C C . LEU A 1 90 ? -6.031 -5.677 5.959 1.00 89.12 90 LEU A C 1
ATOM 664 O O . LEU A 1 90 ? -5.653 -5.995 7.087 1.00 89.12 90 LEU A O 1
ATOM 668 N N . ILE A 1 91 ? -6.242 -4.422 5.592 1.00 88.31 91 ILE A N 1
ATOM 669 C CA . ILE A 1 91 ? -6.310 -3.315 6.533 1.00 88.31 91 ILE A CA 1
ATOM 670 C C . ILE A 1 91 ? -7.793 -3.075 6.844 1.00 88.31 91 ILE A C 1
ATOM 672 O O . ILE A 1 91 ? -8.567 -2.800 5.925 1.00 88.31 91 ILE A O 1
ATOM 676 N N . PRO A 1 92 ? -8.232 -3.225 8.105 1.00 86.69 92 PRO A N 1
ATOM 677 C CA . PRO A 1 92 ? -9.627 -3.058 8.478 1.00 86.69 92 PRO A CA 1
ATOM 678 C C . PRO A 1 92 ? -10.020 -1.584 8.407 1.00 86.69 92 PRO A C 1
ATOM 680 O O . PRO A 1 92 ? -9.179 -0.686 8.481 1.00 86.69 92 PRO A O 1
ATOM 683 N N . ALA A 1 93 ? -11.324 -1.340 8.287 1.00 86.62 93 ALA A N 1
ATOM 684 C CA . ALA A 1 93 ? -11.853 0.012 8.338 1.00 86.62 93 ALA A CA 1
ATOM 685 C C . ALA A 1 93 ? -11.616 0.617 9.727 1.00 86.62 93 ALA A C 1
ATOM 687 O O . ALA A 1 93 ? -11.810 -0.060 10.738 1.00 86.62 93 ALA A O 1
ATOM 688 N N . GLY A 1 94 ? -11.246 1.890 9.792 1.00 85.88 94 GLY A N 1
ATOM 689 C CA . GLY A 1 94 ? -10.934 2.515 11.070 1.00 85.88 94 GLY A CA 1
ATOM 690 C C . GLY A 1 94 ? -10.435 3.943 10.960 1.00 85.88 94 GLY A C 1
ATOM 691 O O . GLY A 1 94 ? -10.267 4.493 9.869 1.00 85.88 94 GLY A O 1
ATOM 692 N N . GLU A 1 95 ? -10.213 4.541 12.128 1.00 87.62 95 GLU A N 1
ATOM 693 C CA . GLU A 1 95 ? -9.592 5.852 12.249 1.00 87.62 95 GLU A CA 1
ATOM 694 C C . GLU A 1 95 ? -8.067 5.741 12.286 1.00 87.62 95 GLU A C 1
ATOM 696 O O . GLU A 1 95 ? -7.501 4.943 13.031 1.00 87.62 95 GLU A O 1
ATOM 701 N N . PHE A 1 96 ? -7.401 6.610 11.533 1.00 85.88 96 PHE A N 1
ATOM 702 C CA . PHE A 1 96 ? -5.950 6.685 11.444 1.00 85.88 96 PHE A CA 1
ATOM 703 C C . PHE A 1 96 ? -5.476 8.115 11.642 1.00 85.88 96 PHE A C 1
ATOM 705 O O . PHE A 1 96 ? -6.150 9.078 11.272 1.00 85.88 96 PHE A O 1
ATOM 712 N N . LEU A 1 97 ? -4.285 8.249 12.215 1.00 89.50 97 LEU A N 1
ATOM 713 C CA . LEU A 1 97 ? -3.592 9.519 12.346 1.00 89.50 97 LEU A CA 1
ATOM 714 C C . LEU A 1 97 ? -2.506 9.573 11.269 1.00 89.50 97 LEU A C 1
ATOM 716 O O . LEU A 1 97 ? -1.528 8.833 11.341 1.00 89.50 97 LEU A O 1
ATOM 720 N N . MET A 1 98 ? -2.704 10.410 10.254 1.00 92.25 98 MET A N 1
ATOM 721 C CA . MET A 1 98 ? -1.798 10.541 9.113 1.00 92.25 98 MET A CA 1
ATOM 722 C C . MET A 1 98 ? -0.986 11.831 9.218 1.00 92.25 98 MET A C 1
ATOM 724 O O . MET A 1 98 ? -1.491 12.855 9.680 1.00 92.25 98 MET A O 1
ATOM 728 N N . GLY A 1 99 ? 0.263 11.781 8.758 1.00 93.06 99 GLY A N 1
ATOM 729 C CA . GLY A 1 99 ? 1.195 12.905 8.810 1.00 93.06 99 GLY A CA 1
ATOM 730 C C . GLY A 1 99 ? 1.926 13.021 10.148 1.00 93.06 99 GLY A C 1
ATOM 731 O O . GLY A 1 99 ? 1.731 12.227 11.070 1.00 93.06 99 GLY A O 1
ATOM 732 N N . MET A 1 100 ? 2.797 14.019 10.242 1.00 91.75 100 MET A N 1
ATOM 733 C CA . MET A 1 100 ? 3.653 14.267 11.402 1.00 91.75 100 MET A CA 1
ATOM 734 C C . MET A 1 100 ? 3.833 15.762 11.629 1.00 91.75 100 MET A C 1
ATOM 736 O O . MET A 1 100 ? 4.273 16.478 10.736 1.00 91.75 100 MET A O 1
ATOM 740 N N . GLU A 1 101 ? 3.540 16.235 12.839 1.00 90.75 101 GLU A N 1
ATOM 741 C CA . GLU A 1 101 ? 3.567 17.668 13.156 1.00 90.75 101 GLU A CA 1
ATOM 742 C C . GLU A 1 101 ? 4.987 18.261 13.168 1.00 90.75 101 GLU A C 1
ATOM 744 O O . GLU A 1 101 ? 5.198 19.456 12.957 1.00 90.75 101 GLU A O 1
ATOM 749 N N . ASP A 1 102 ? 5.991 17.421 13.400 1.00 92.75 102 ASP A N 1
ATOM 750 C CA . ASP A 1 102 ? 7.406 17.775 13.418 1.00 92.75 102 ASP A CA 1
ATOM 751 C C . ASP A 1 102 ? 8.173 17.342 12.160 1.00 92.75 102 ASP A C 1
ATOM 753 O O . ASP A 1 102 ? 9.389 17.515 12.101 1.00 92.75 102 ASP A O 1
ATOM 757 N N . GLY A 1 103 ? 7.465 16.891 11.118 1.00 89.75 103 GLY A N 1
ATOM 758 C CA . GLY A 1 103 ? 8.043 16.415 9.858 1.00 89.75 103 GLY A CA 1
ATOM 759 C C . GLY A 1 103 ? 8.516 17.479 8.877 1.00 89.75 103 GLY A C 1
ATOM 760 O O . GLY A 1 103 ? 8.559 18.668 9.194 1.00 89.75 103 GLY A O 1
ATOM 761 N N . LEU A 1 104 ? 8.833 17.057 7.651 1.00 94.69 104 LEU A N 1
ATOM 762 C CA . LEU A 1 104 ? 9.014 17.971 6.519 1.00 94.69 104 LEU A CA 1
ATOM 763 C C . LEU A 1 104 ? 7.708 18.743 6.225 1.00 94.69 104 LEU A C 1
ATOM 765 O O . LEU A 1 104 ? 6.632 18.297 6.632 1.00 94.69 104 LEU A O 1
ATOM 769 N N . PRO A 1 105 ? 7.768 19.909 5.550 1.00 95.31 105 PRO A N 1
ATOM 770 C CA . PRO A 1 105 ? 6.576 20.717 5.281 1.00 95.31 105 PRO A CA 1
ATOM 771 C C . PRO A 1 105 ? 5.450 19.975 4.545 1.00 95.31 105 PRO A C 1
ATOM 773 O O . PRO A 1 105 ? 4.286 20.264 4.791 1.00 95.31 105 PRO A O 1
ATOM 776 N N . ASP A 1 106 ? 5.790 19.016 3.685 1.00 95.12 106 ASP A N 1
ATOM 777 C CA . ASP A 1 106 ? 4.863 18.173 2.919 1.00 95.12 106 ASP A CA 1
ATOM 778 C C . ASP A 1 106 ? 4.272 16.998 3.722 1.00 95.12 106 ASP A C 1
ATOM 780 O O . ASP A 1 106 ? 3.294 16.393 3.293 1.00 95.12 106 ASP A O 1
ATOM 784 N N . ALA A 1 107 ? 4.814 16.702 4.906 1.00 95.56 107 ALA A N 1
ATOM 785 C CA . ALA A 1 107 ? 4.308 15.673 5.816 1.00 95.56 107 ALA A CA 1
ATOM 786 C C . ALA A 1 107 ? 3.369 16.225 6.912 1.00 95.56 107 ALA A C 1
ATOM 788 O O . ALA A 1 107 ? 2.862 15.459 7.737 1.00 95.56 107 ALA A O 1
ATOM 789 N N . ARG A 1 108 ? 3.151 17.548 6.945 1.00 94.44 108 ARG A N 1
ATOM 790 C CA . ARG A 1 108 ? 2.303 18.270 7.913 1.00 94.44 108 ARG A CA 1
ATOM 791 C C . ARG A 1 108 ? 0.967 18.704 7.285 1.00 94.44 108 ARG A C 1
ATOM 793 O O . ARG A 1 108 ? 0.913 18.920 6.077 1.00 94.44 108 ARG A O 1
ATOM 800 N N . PRO A 1 109 ? -0.082 18.958 8.093 1.00 94.06 109 PRO A N 1
ATOM 801 C CA . PRO A 1 109 ? -0.177 18.698 9.530 1.00 94.06 109 PRO A CA 1
ATOM 802 C C . PRO A 1 109 ? -0.561 17.246 9.814 1.00 94.06 109 PRO A C 1
ATOM 804 O O . PRO A 1 109 ? -1.108 16.543 8.959 1.00 94.06 109 PRO A O 1
ATOM 807 N N . GLN A 1 110 ? -0.347 16.819 11.054 1.00 95.69 110 GLN A N 1
ATOM 808 C CA . GLN A 1 110 ? -0.916 15.558 11.506 1.00 95.69 110 GLN A CA 1
ATOM 809 C C . GLN A 1 110 ? -2.444 15.680 11.637 1.00 95.69 110 GLN A C 1
ATOM 811 O O . GLN A 1 110 ? -2.950 16.627 12.239 1.00 95.69 110 GLN A O 1
ATOM 816 N N . HIS A 1 111 ? -3.206 14.734 11.086 1.00 90.94 111 HIS A N 1
ATOM 817 C CA . HIS A 1 111 ? -4.670 14.799 11.098 1.00 90.94 111 HIS A CA 1
ATOM 818 C C . HIS A 1 111 ? -5.332 13.415 11.127 1.00 90.94 111 HIS A C 1
ATOM 820 O O . HIS A 1 111 ? -4.756 12.416 10.698 1.00 90.94 111 HIS A O 1
ATOM 826 N N . ARG A 1 112 ? -6.550 13.357 11.685 1.00 90.88 112 ARG A N 1
ATOM 827 C CA . ARG A 1 112 ? -7.352 12.128 11.799 1.00 90.88 112 ARG A CA 1
ATOM 828 C C . ARG A 1 112 ? -8.186 11.905 10.540 1.00 90.88 112 ARG A C 1
ATOM 830 O O . ARG A 1 112 ? -8.839 12.834 10.064 1.00 90.88 112 ARG A O 1
ATOM 837 N N . LEU A 1 113 ? -8.199 10.674 10.049 1.00 91.44 113 LEU A N 1
ATOM 838 C CA . LEU A 1 113 ? -8.924 10.233 8.859 1.00 91.44 113 LEU A CA 1
ATOM 839 C C . LEU A 1 113 ? -9.654 8.929 9.165 1.00 91.44 113 LEU A C 1
ATOM 841 O O . LEU A 1 113 ? -9.151 8.136 9.954 1.00 91.44 113 LEU A O 1
ATOM 845 N N . TYR A 1 114 ? -10.790 8.686 8.514 1.00 88.56 114 TYR A N 1
ATOM 846 C CA . TYR A 1 114 ? -11.419 7.367 8.500 1.00 88.56 114 TYR A CA 1
ATOM 847 C C . TYR A 1 114 ? -11.216 6.723 7.128 1.00 88.56 114 TYR A C 1
ATOM 849 O O . TYR A 1 114 ? -11.496 7.354 6.104 1.00 88.56 114 TYR A O 1
ATOM 857 N N . LEU A 1 115 ? -10.746 5.477 7.117 1.00 89.50 115 LEU A N 1
ATOM 858 C CA . LEU A 1 115 ? -10.587 4.668 5.910 1.00 89.50 115 LEU A CA 1
ATOM 859 C C . LEU A 1 115 ? -11.539 3.475 5.965 1.00 89.50 115 LEU A C 1
ATOM 861 O O . LEU A 1 115 ? -11.691 2.844 7.010 1.00 89.50 115 LEU A O 1
ATOM 865 N N . SER A 1 116 ? -12.166 3.152 4.835 1.00 89.50 116 SER A N 1
ATOM 866 C CA . SER A 1 116 ? -12.806 1.844 4.643 1.00 89.50 116 SER A CA 1
ATOM 867 C C . SER A 1 116 ? -11.761 0.724 4.636 1.00 89.50 116 SER A C 1
ATOM 869 O O . SER A 1 116 ? -10.578 0.9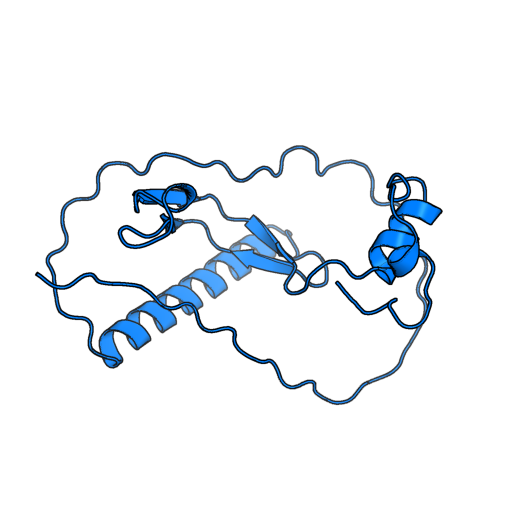92 4.452 1.00 89.50 116 SER A O 1
ATOM 871 N N . ALA A 1 117 ? -12.188 -0.527 4.813 1.00 88.19 117 ALA A N 1
ATOM 872 C CA . ALA A 1 117 ? -11.276 -1.663 4.736 1.00 88.19 117 ALA A CA 1
ATOM 873 C C . ALA A 1 117 ? -10.721 -1.817 3.310 1.00 88.19 117 ALA A C 1
ATOM 875 O O . ALA A 1 117 ? -11.460 -1.633 2.341 1.00 88.19 117 ALA A O 1
ATOM 876 N N . TYR A 1 118 ? -9.442 -2.163 3.181 1.00 90.06 118 TYR A N 1
ATOM 877 C CA . TYR A 1 118 ? -8.777 -2.348 1.890 1.00 90.06 118 TYR A CA 1
ATOM 878 C C . TYR A 1 118 ? -7.675 -3.406 1.968 1.00 90.06 118 TYR A C 1
ATOM 880 O O . TY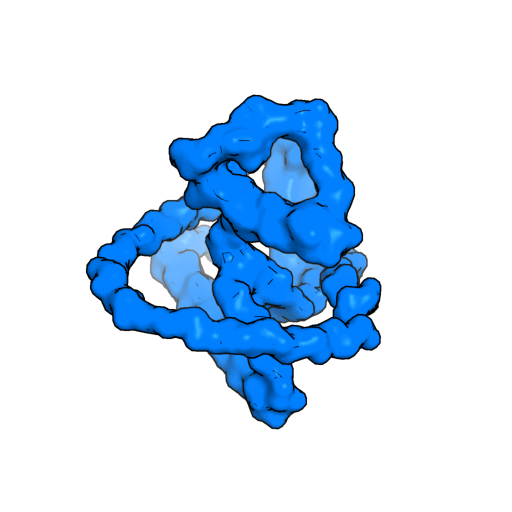R A 1 118 ? -7.156 -3.708 3.040 1.00 90.06 118 TYR A O 1
ATOM 888 N N . TRP A 1 119 ? -7.311 -3.963 0.815 1.00 92.06 119 TRP A N 1
ATOM 889 C CA . TRP A 1 119 ? -6.165 -4.858 0.674 1.00 92.06 119 TRP A CA 1
ATOM 890 C C . TRP A 1 119 ? -4.934 -4.069 0.242 1.00 92.06 119 TRP A C 1
ATOM 892 O O . TRP A 1 119 ? -5.044 -3.156 -0.577 1.00 92.06 119 TRP A O 1
ATOM 902 N N . ILE A 1 120 ? -3.767 -4.426 0.768 1.00 94.25 120 ILE A N 1
ATOM 903 C CA . ILE A 1 120 ? -2.483 -3.881 0.320 1.00 94.25 120 ILE A CA 1
ATOM 904 C C . ILE A 1 120 ? -1.454 -5.001 0.202 1.00 94.25 120 ILE A C 1
ATOM 906 O O . ILE A 1 120 ? -1.476 -5.945 0.994 1.00 94.25 120 ILE A O 1
ATOM 910 N N . ASP A 1 121 ? -0.567 -4.906 -0.787 1.00 95.06 121 ASP A N 1
ATOM 911 C CA . ASP A 1 121 ? 0.541 -5.847 -0.934 1.00 95.06 121 ASP A CA 1
ATOM 912 C C . ASP A 1 121 ? 1.444 -5.824 0.304 1.00 95.06 121 ASP A C 1
ATOM 914 O O . ASP A 1 121 ? 1.786 -4.764 0.832 1.00 95.06 121 ASP A O 1
ATOM 918 N N . GLN A 1 122 ? 1.850 -7.010 0.762 1.00 93.38 122 GLN A N 1
ATOM 919 C CA . GLN A 1 122 ? 2.818 -7.135 1.857 1.00 93.38 122 GLN A CA 1
ATOM 920 C C . GLN A 1 122 ? 4.225 -6.705 1.432 1.00 93.38 122 GLN A C 1
ATOM 922 O O . GLN A 1 122 ? 5.017 -6.256 2.260 1.00 93.38 122 GLN A O 1
ATOM 927 N N . LEU A 1 123 ? 4.541 -6.870 0.148 1.00 94.81 123 LEU A N 1
ATOM 928 C CA . LEU A 1 123 ? 5.841 -6.590 -0.449 1.00 94.81 123 LEU A CA 1
ATOM 929 C C . LEU A 1 123 ? 5.656 -5.721 -1.692 1.00 94.81 123 LEU A C 1
ATOM 931 O O . LEU A 1 123 ? 4.631 -5.794 -2.361 1.00 94.81 123 LEU A O 1
ATOM 935 N N . GLY A 1 124 ? 6.665 -4.914 -2.018 1.00 93.69 124 GLY A N 1
ATOM 936 C CA . GLY A 1 124 ? 6.658 -4.151 -3.265 1.00 93.69 124 GLY A CA 1
ATOM 937 C C . GLY A 1 124 ? 6.620 -5.068 -4.490 1.00 93.69 124 GLY A C 1
ATOM 938 O O . GLY A 1 124 ? 7.190 -6.161 -4.471 1.00 93.69 124 GLY A O 1
ATOM 939 N N . VAL A 1 125 ? 5.969 -4.600 -5.557 1.00 94.44 125 VAL A N 1
ATOM 940 C CA . VAL A 1 125 ? 5.961 -5.290 -6.852 1.00 94.44 125 VAL A CA 1
ATOM 941 C C . VAL A 1 125 ? 7.390 -5.378 -7.374 1.00 94.44 125 VAL A C 1
ATOM 943 O O . VAL A 1 125 ? 8.036 -4.363 -7.602 1.00 94.44 125 VAL A O 1
ATOM 946 N N . THR A 1 126 ? 7.868 -6.595 -7.586 1.00 95.12 126 THR A N 1
ATOM 947 C CA . THR A 1 126 ? 9.214 -6.857 -8.103 1.00 95.12 126 THR A CA 1
ATOM 948 C C . THR A 1 126 ? 9.334 -6.533 -9.594 1.00 95.12 126 THR A C 1
ATOM 950 O O . THR A 1 126 ? 8.348 -6.581 -10.338 1.00 95.12 126 THR A O 1
ATOM 953 N N . ASN A 1 127 ? 10.556 -6.289 -10.076 1.00 96.06 127 ASN A N 1
ATOM 954 C CA . ASN A 1 127 ? 10.826 -6.114 -11.506 1.00 96.06 127 ASN A CA 1
ATOM 955 C C . ASN A 1 127 ? 10.330 -7.304 -12.340 1.00 96.06 127 ASN A C 1
ATOM 957 O O . ASN A 1 127 ? 9.796 -7.100 -13.427 1.00 96.06 127 ASN A O 1
ATOM 961 N N . GLY A 1 128 ? 10.458 -8.537 -11.836 1.00 95.50 128 GLY A N 1
ATOM 962 C CA . GLY A 1 128 ? 9.952 -9.740 -12.499 1.00 95.50 128 GLY A CA 1
ATOM 963 C C . GLY A 1 128 ? 8.424 -9.749 -12.625 1.00 95.50 128 GLY A C 1
ATOM 964 O O . GLY A 1 128 ? 7.892 -10.023 -13.701 1.00 95.50 128 GLY A O 1
ATOM 965 N N . GLN A 1 129 ? 7.706 -9.377 -11.560 1.00 95.19 129 GLN A N 1
ATOM 966 C CA . GLN A 1 129 ? 6.242 -9.248 -11.591 1.00 95.19 129 GLN A CA 1
ATOM 967 C C . GLN A 1 129 ? 5.788 -8.134 -12.539 1.00 95.19 129 GLN A C 1
ATOM 969 O O . GLN A 1 129 ? 4.863 -8.324 -13.332 1.00 95.19 129 GLN A O 1
ATOM 974 N N . TYR A 1 130 ? 6.457 -6.981 -12.503 1.00 96.12 130 TYR A N 1
ATOM 975 C CA . TYR A 1 130 ? 6.150 -5.886 -13.415 1.00 96.12 130 TYR A CA 1
ATOM 976 C C . TYR A 1 130 ? 6.447 -6.259 -14.876 1.00 96.12 130 TYR A C 1
ATOM 978 O O . TYR A 1 130 ? 5.637 -5.966 -15.756 1.00 96.12 130 TYR A O 1
ATOM 986 N N . ARG A 1 131 ? 7.540 -6.987 -15.145 1.00 96.00 131 ARG A N 1
ATOM 987 C CA . ARG A 1 131 ? 7.857 -7.528 -16.477 1.00 96.00 131 ARG A CA 1
ATOM 988 C C . ARG A 1 131 ? 6.761 -8.454 -16.990 1.00 96.00 131 ARG A C 1
ATOM 990 O O . ARG A 1 131 ? 6.310 -8.260 -18.112 1.00 96.00 131 ARG A O 1
ATOM 997 N N . ALA A 1 132 ? 6.251 -9.364 -16.160 1.00 96.00 132 ALA A N 1
ATOM 998 C CA . ALA A 1 132 ? 5.122 -10.214 -16.539 1.00 96.00 132 ALA A CA 1
ATOM 999 C C . ALA A 1 132 ? 3.869 -9.396 -16.925 1.00 96.00 132 ALA A C 1
ATOM 1001 O O . ALA A 1 132 ? 3.162 -9.760 -17.865 1.00 96.00 132 ALA A O 1
ATOM 1002 N N . CYS A 1 133 ? 3.612 -8.264 -16.258 1.00 97.38 133 CYS A N 1
ATOM 1003 C CA . CYS A 1 133 ? 2.524 -7.356 -16.634 1.00 97.38 133 CYS A CA 1
ATOM 1004 C C . CYS A 1 133 ? 2.750 -6.683 -18.001 1.00 97.38 133 CYS A C 1
ATOM 1006 O O . CYS A 1 133 ? 1.804 -6.517 -18.775 1.00 97.38 133 CYS A O 1
ATOM 1008 N N . VAL A 1 134 ? 3.993 -6.292 -18.302 1.00 97.31 134 VAL A N 1
ATOM 1009 C CA . VAL A 1 134 ? 4.376 -5.683 -19.587 1.00 97.31 134 VAL A CA 1
ATOM 1010 C C . VAL A 1 134 ? 4.295 -6.704 -20.721 1.00 97.31 134 VAL A C 1
ATOM 1012 O O . VAL A 1 134 ? 3.676 -6.425 -21.745 1.00 97.31 134 VAL A O 1
ATOM 1015 N N . ASP A 1 135 ? 4.850 -7.899 -20.523 1.00 96.75 135 ASP A N 1
ATOM 1016 C CA . ASP A 1 135 ? 4.830 -8.983 -21.512 1.00 96.75 135 ASP A CA 1
ATOM 1017 C C . ASP A 1 135 ? 3.398 -9.472 -21.781 1.00 96.75 135 ASP A C 1
ATOM 1019 O O . ASP A 1 135 ? 3.056 -9.840 -22.905 1.00 96.75 135 ASP A O 1
ATOM 1023 N N . GLY A 1 136 ? 2.531 -9.410 -20.764 1.00 97.56 136 GLY A N 1
ATOM 1024 C CA . GLY A 1 136 ? 1.095 -9.664 -20.887 1.00 97.56 136 GLY A CA 1
ATOM 1025 C C . GLY A 1 136 ? 0.298 -8.540 -21.565 1.00 97.56 136 GLY A C 1
ATOM 1026 O O . GLY A 1 136 ? -0.893 -8.717 -21.812 1.00 97.56 136 GLY A O 1
ATOM 1027 N N . GLY A 1 137 ? 0.917 -7.391 -21.860 1.00 97.50 137 GLY A N 1
ATOM 1028 C CA . GLY A 1 137 ? 0.287 -6.243 -22.522 1.00 97.50 137 GLY A CA 1
ATOM 1029 C C . GLY A 1 137 ? -0.598 -5.369 -21.625 1.00 97.50 137 GLY A C 1
ATOM 1030 O O . GLY A 1 137 ? -1.182 -4.401 -22.110 1.00 97.50 137 GLY A O 1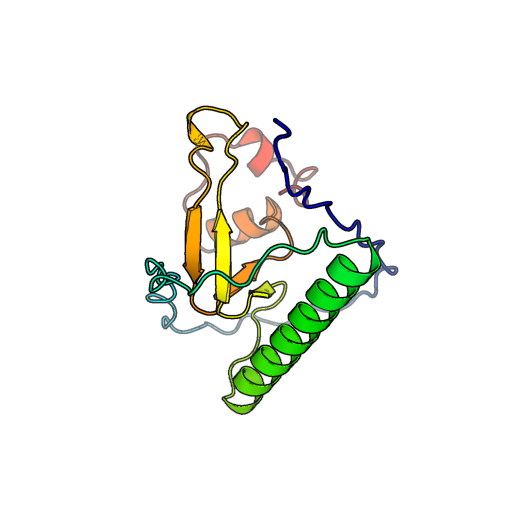
ATOM 1031 N N . SER A 1 138 ? -0.693 -5.675 -20.328 1.00 97.19 138 SER A N 1
ATOM 1032 C CA . SER A 1 138 ? -1.497 -4.912 -19.360 1.00 97.19 138 SER A CA 1
ATOM 1033 C C . SER A 1 138 ? -0.775 -3.668 -18.837 1.00 97.19 138 SER A C 1
ATOM 1035 O O . SER A 1 138 ? -1.421 -2.697 -18.444 1.00 97.19 138 SER A O 1
ATOM 1037 N N . CYS A 1 139 ? 0.560 -3.682 -18.836 1.00 97.19 139 CYS A N 1
ATOM 1038 C CA . CYS A 1 139 ? 1.397 -2.560 -18.423 1.00 97.19 139 CYS A CA 1
ATOM 1039 C C . CYS A 1 139 ? 2.204 -2.008 -19.602 1.00 97.19 139 CYS A C 1
ATOM 1041 O O . CYS A 1 139 ? 2.675 -2.751 -20.461 1.00 97.19 139 CYS A O 1
ATOM 1043 N N . LEU A 1 140 ? 2.436 -0.693 -19.609 1.00 97.25 140 LEU A N 1
ATOM 1044 C CA . LEU A 1 140 ? 3.410 -0.090 -20.518 1.00 97.25 140 LEU A CA 1
ATOM 1045 C C . LEU A 1 140 ? 4.833 -0.366 -20.020 1.00 97.25 140 LEU A C 1
ATOM 1047 O O . LEU A 1 140 ? 5.047 -0.332 -18.807 1.00 97.25 140 LEU A O 1
ATOM 1051 N N . PRO A 1 141 ? 5.811 -0.581 -20.917 1.00 95.50 141 PRO A N 1
ATOM 1052 C CA . PRO A 1 141 ? 7.207 -0.705 -20.523 1.00 95.50 141 PRO A CA 1
ATOM 1053 C C . PRO A 1 141 ? 7.717 0.595 -19.874 1.00 95.50 141 PRO A C 1
ATOM 1055 O O . PRO A 1 141 ? 7.298 1.692 -20.268 1.00 95.50 141 PRO A O 1
ATOM 1058 N N . PRO A 1 142 ? 8.654 0.510 -18.914 1.00 94.69 142 PRO A N 1
ATOM 1059 C CA . PRO A 1 142 ? 9.187 1.689 -18.247 1.00 94.69 142 PRO A CA 1
ATOM 1060 C C . PRO A 1 142 ? 10.061 2.513 -19.198 1.00 94.69 142 PRO A C 1
ATOM 1062 O O . PRO A 1 142 ? 10.708 1.987 -20.105 1.00 94.69 142 PRO A O 1
ATOM 1065 N N . LYS A 1 143 ? 10.132 3.829 -18.955 1.00 95.00 143 LYS A N 1
ATOM 1066 C CA . LYS A 1 143 ? 10.992 4.738 -19.737 1.00 95.00 143 LYS A CA 1
ATOM 1067 C C . LYS A 1 143 ? 12.478 4.419 -19.560 1.00 95.00 143 LYS A C 1
ATOM 1069 O O . LYS A 1 143 ? 13.242 4.491 -20.517 1.00 95.00 143 LYS A O 1
ATOM 1074 N N . VAL A 1 144 ? 12.881 4.085 -18.334 1.00 91.94 144 VAL A N 1
ATOM 1075 C CA . VAL A 1 144 ? 14.250 3.680 -17.996 1.00 91.94 144 VAL A CA 1
ATOM 1076 C C . VAL A 1 144 ? 14.261 2.171 -17.837 1.00 91.94 144 VAL A C 1
ATOM 1078 O O . VAL A 1 144 ? 13.584 1.641 -16.961 1.00 91.94 144 VAL A O 1
ATOM 1081 N N . ARG A 1 145 ? 15.026 1.482 -18.686 1.00 93.00 145 ARG A N 1
ATOM 1082 C CA . ARG A 1 145 ? 14.986 0.019 -18.757 1.00 93.00 145 ARG A CA 1
ATOM 1083 C C . ARG A 1 145 ? 16.158 -0.696 -18.091 1.00 93.00 145 ARG A C 1
ATOM 1085 O O . ARG A 1 145 ? 16.131 -1.909 -18.016 1.00 93.00 145 ARG A O 1
ATOM 1092 N N . VAL A 1 146 ? 17.155 0.028 -17.575 1.00 93.06 146 VAL A N 1
ATOM 1093 C CA . VAL A 1 146 ? 18.381 -0.585 -17.025 1.00 93.06 146 VAL A CA 1
ATOM 1094 C C . VAL A 1 146 ? 18.060 -1.619 -15.942 1.00 93.06 146 VAL A C 1
ATOM 1096 O O . VAL A 1 146 ? 18.491 -2.756 -16.054 1.00 93.06 146 VAL A O 1
ATOM 1099 N N . ALA A 1 147 ? 17.256 -1.249 -14.939 1.00 89.88 147 ALA A N 1
ATOM 1100 C CA . ALA A 1 147 ? 16.833 -2.189 -13.899 1.00 89.88 147 ALA A CA 1
ATOM 1101 C C . ALA A 1 147 ? 15.780 -3.188 -14.396 1.00 89.88 147 ALA A C 1
ATOM 1103 O O . ALA A 1 147 ? 15.775 -4.340 -13.983 1.00 89.88 147 ALA A O 1
ATOM 1104 N N . PHE A 1 148 ? 14.907 -2.740 -15.302 1.00 92.94 148 PHE A N 1
ATOM 1105 C CA . PHE A 1 148 ? 13.845 -3.570 -15.856 1.00 92.94 148 PHE A CA 1
ATOM 1106 C C . PHE A 1 148 ? 14.396 -4.750 -16.649 1.00 92.94 148 PHE A C 1
ATOM 1108 O O . PHE A 1 148 ? 13.861 -5.836 -16.496 1.00 92.94 148 PHE A O 1
ATOM 1115 N N . ASP A 1 149 ? 15.434 -4.540 -17.468 1.00 93.50 149 ASP A N 1
ATOM 1116 C CA . ASP A 1 149 ? 16.017 -5.528 -18.378 1.00 93.50 149 ASP A CA 1
ATOM 1117 C C . ASP A 1 149 ? 17.073 -6.432 -17.698 1.00 93.50 149 ASP A C 1
ATOM 1119 O O . ASP A 1 149 ? 17.371 -7.494 -18.243 1.00 93.50 149 ASP A O 1
ATOM 1123 N N . ASP A 1 150 ? 17.586 -6.075 -16.512 1.00 95.44 150 ASP A N 1
ATOM 1124 C CA . ASP A 1 150 ? 18.624 -6.829 -15.788 1.00 95.44 150 ASP A CA 1
ATOM 1125 C C . ASP A 1 150 ? 18.052 -8.053 -15.031 1.00 95.44 150 ASP A C 1
ATOM 1127 O O . ASP A 1 150 ? 17.295 -7.880 -14.069 1.00 95.44 150 ASP A O 1
ATOM 1131 N N . PRO A 1 151 ? 18.435 -9.295 -15.395 1.00 93.75 151 PRO A N 1
ATOM 1132 C CA . PRO A 1 151 ? 17.938 -10.503 -14.733 1.00 93.75 151 PRO A CA 1
ATOM 1133 C C . PRO A 1 151 ? 18.374 -10.618 -13.261 1.00 93.75 151 PRO A C 1
ATOM 1135 O O . PRO A 1 151 ? 17.701 -11.261 -12.460 1.00 93.75 151 PRO A O 1
ATOM 1138 N N . GLN A 1 152 ? 19.479 -9.980 -12.856 1.00 96.81 152 GLN A N 1
ATOM 1139 C CA . GLN A 1 152 ? 19.932 -9.988 -11.457 1.00 96.81 152 GLN A CA 1
ATOM 1140 C C . GLN A 1 152 ? 19.003 -9.174 -10.543 1.00 96.81 152 GLN A C 1
ATOM 1142 O O . GLN A 1 152 ? 19.030 -9.337 -9.322 1.00 96.81 152 GLN A O 1
ATOM 1147 N N . LEU A 1 153 ? 18.182 -8.290 -11.118 1.00 95.62 153 LEU A N 1
ATOM 1148 C CA . LEU A 1 153 ? 17.278 -7.408 -10.387 1.00 95.62 153 LEU A CA 1
ATOM 1149 C C . LEU A 1 153 ? 15.822 -7.882 -10.433 1.00 95.62 153 LEU A C 1
ATOM 1151 O O . LEU A 1 153 ? 14.949 -7.160 -9.961 1.00 95.62 153 LEU A O 1
ATOM 1155 N N . GLU A 1 154 ? 15.546 -9.091 -10.929 1.00 96.06 154 GLU A N 1
ATOM 1156 C CA . GLU A 1 154 ? 14.184 -9.630 -11.054 1.00 96.06 154 GLU A CA 1
ATOM 1157 C C . GLU A 1 154 ? 13.403 -9.621 -9.740 1.00 96.06 154 GLU A C 1
ATOM 1159 O O . GLU A 1 154 ? 12.234 -9.253 -9.735 1.00 96.06 154 GLU A O 1
ATOM 1164 N N . GLN A 1 155 ? 14.047 -9.970 -8.624 1.00 94.75 155 GLN A N 1
ATOM 1165 C CA . GLN A 1 155 ? 13.411 -10.019 -7.300 1.00 94.75 155 GLN A CA 1
ATOM 1166 C C . GLN A 1 155 ? 13.448 -8.678 -6.556 1.00 94.75 155 GLN A C 1
ATOM 1168 O O . GLN A 1 155 ? 13.078 -8.596 -5.386 1.00 94.75 155 GLN A O 1
ATOM 1173 N N . ARG A 1 156 ? 13.943 -7.615 -7.199 1.00 92.81 156 ARG A N 1
ATOM 1174 C CA . ARG A 1 156 ? 14.018 -6.287 -6.588 1.00 92.81 156 ARG A CA 1
ATOM 1175 C C . ARG A 1 156 ? 12.694 -5.554 -6.795 1.00 92.81 156 ARG A C 1
ATOM 1177 O O . ARG A 1 156 ? 12.250 -5.501 -7.942 1.00 92.81 156 ARG A O 1
ATOM 1184 N N . PRO A 1 157 ? 12.083 -5.017 -5.728 1.00 89.19 157 PRO A N 1
ATOM 1185 C CA . PRO A 1 157 ? 10.982 -4.071 -5.851 1.00 89.19 157 PRO A CA 1
ATOM 1186 C C . PRO A 1 157 ? 11.456 -2.715 -6.387 1.00 89.19 157 PRO A C 1
ATOM 1188 O O . PRO A 1 157 ? 12.682 -2.439 -6.318 1.00 89.19 157 PRO A O 1
#